Protein AF-A0A482XF80-F1 (afdb_monomer)

Foldseek 3Di:
DDDDDFWDWDWDADPVRDIDID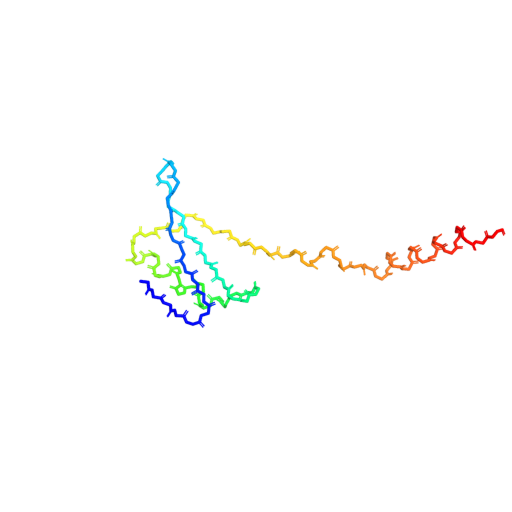IGGPDPDDDPVVVVVVQVVCVVVVNDDPDDDDPPPCPVVPPPCPVVNVVVCVVVVVVVPDD

Structure (mmCIF, N/CA/C/O backbone):
data_AF-A0A482XF80-F1
#
_entry.id   AF-A0A482XF80-F1
#
loop_
_atom_site.group_PDB
_atom_site.id
_atom_site.type_symbol
_atom_site.label_atom_id
_atom_site.label_alt_id
_atom_site.label_comp_id
_atom_site.label_asym_id
_atom_site.label_entity_id
_atom_site.label_seq_id
_atom_site.pdbx_PDB_ins_code
_atom_site.Cartn_x
_atom_site.Cartn_y
_atom_site.Cartn_z
_atom_site.occupancy
_atom_site.B_iso_or_equiv
_atom_site.auth_seq_id
_atom_site.auth_comp_id
_atom_site.auth_asym_id
_atom_site.auth_atom_id
_atom_site.pdbx_PDB_model_num
ATOM 1 N N . MET A 1 1 ? -4.610 -16.308 4.846 1.00 41.50 1 MET A N 1
ATOM 2 C CA . MET A 1 1 ? -3.501 -15.488 4.304 1.00 41.50 1 MET A CA 1
ATOM 3 C C . MET A 1 1 ? -3.456 -15.696 2.796 1.00 41.50 1 MET A C 1
ATOM 5 O O . MET A 1 1 ? -3.600 -16.835 2.377 1.00 41.50 1 MET A O 1
ATOM 9 N N . LYS A 1 2 ? -3.333 -14.643 1.978 1.00 44.28 2 LYS A N 1
ATOM 10 C CA . LYS A 1 2 ? -3.199 -14.781 0.518 1.00 44.28 2 LYS A CA 1
ATOM 11 C C . LYS A 1 2 ? -1.809 -14.286 0.132 1.00 44.28 2 LYS A C 1
ATOM 13 O O . LYS A 1 2 ? -1.570 -13.085 0.163 1.00 44.28 2 LYS A O 1
ATOM 18 N N . ALA A 1 3 ? -0.902 -15.212 -0.157 1.00 49.75 3 ALA A N 1
ATOM 19 C CA . ALA A 1 3 ? 0.405 -14.895 -0.712 1.00 49.75 3 ALA A CA 1
ATOM 20 C C . ALA A 1 3 ? 0.244 -14.760 -2.228 1.00 49.75 3 ALA A C 1
ATOM 22 O O . ALA A 1 3 ? -0.110 -15.726 -2.901 1.00 49.75 3 ALA A O 1
ATOM 23 N N . VAL A 1 4 ? 0.440 -13.557 -2.759 1.00 54.62 4 VAL A N 1
ATOM 24 C CA . VAL A 1 4 ? 0.465 -13.322 -4.205 1.00 54.62 4 VAL A CA 1
ATOM 25 C C . VAL A 1 4 ? 1.775 -12.620 -4.541 1.00 54.62 4 VAL A C 1
ATOM 27 O O . VAL A 1 4 ? 2.093 -11.584 -3.966 1.00 54.62 4 VAL A O 1
ATOM 30 N N . GLY A 1 5 ? 2.522 -13.188 -5.484 1.00 67.88 5 GLY A N 1
ATOM 31 C CA . GLY A 1 5 ? 3.476 -12.447 -6.313 1.00 67.88 5 GLY A CA 1
ATOM 32 C C . GLY A 1 5 ? 4.852 -12.170 -5.711 1.00 67.88 5 GLY A C 1
ATOM 33 O O . GLY A 1 5 ? 5.848 -12.678 -6.214 1.00 67.88 5 GLY A O 1
ATOM 34 N N . SER A 1 6 ? 4.960 -11.355 -4.669 1.00 78.69 6 SER A N 1
ATOM 35 C CA . SER A 1 6 ? 6.258 -10.746 -4.302 1.00 78.69 6 SER A CA 1
ATOM 36 C C . SER A 1 6 ? 6.266 -10.039 -2.946 1.00 78.69 6 SER A C 1
ATOM 38 O O . SER A 1 6 ? 7.334 -9.651 -2.463 1.00 78.69 6 SER A O 1
ATOM 40 N N . HIS A 1 7 ? 5.090 -9.877 -2.336 1.00 89.19 7 HIS A N 1
ATOM 41 C CA . HIS A 1 7 ? 4.875 -8.995 -1.201 1.00 89.19 7 HIS A CA 1
ATOM 42 C C . HIS A 1 7 ? 3.831 -9.550 -0.224 1.00 89.19 7 HIS A C 1
ATOM 44 O O . HIS A 1 7 ? 3.001 -10.397 -0.561 1.00 89.19 7 HIS A O 1
ATOM 50 N N . VAL A 1 8 ? 3.881 -9.056 1.011 1.00 91.31 8 VAL A N 1
ATOM 51 C CA . VAL A 1 8 ? 2.970 -9.390 2.107 1.00 91.31 8 VAL A CA 1
ATOM 52 C C . VAL A 1 8 ? 2.313 -8.109 2.602 1.00 91.31 8 VAL A C 1
ATOM 54 O O . VAL A 1 8 ? 2.975 -7.086 2.756 1.00 91.31 8 VAL A O 1
ATOM 57 N N . VAL A 1 9 ? 1.007 -8.167 2.865 1.00 91.81 9 VAL A N 1
ATOM 58 C CA . VAL A 1 9 ? 0.254 -7.065 3.476 1.00 91.81 9 VAL A CA 1
ATOM 59 C C . VAL A 1 9 ? -0.126 -7.471 4.894 1.00 91.81 9 VAL A C 1
ATOM 61 O O . VAL A 1 9 ? -0.840 -8.458 5.079 1.00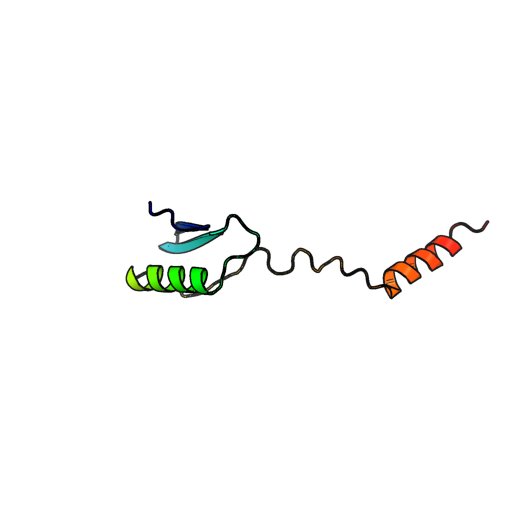 91.81 9 VAL A O 1
ATOM 64 N N . ILE A 1 10 ? 0.356 -6.719 5.880 1.00 91.81 10 ILE A N 1
ATOM 65 C CA . ILE A 1 10 ? 0.057 -6.915 7.302 1.00 91.81 10 ILE A CA 1
ATOM 66 C C . ILE A 1 10 ? -0.859 -5.784 7.748 1.00 91.81 10 ILE A C 1
ATOM 68 O O . ILE A 1 10 ? -0.544 -4.620 7.517 1.00 91.81 10 ILE A O 1
ATOM 72 N N . THR A 1 11 ? -1.962 -6.122 8.406 1.00 91.88 11 THR A N 1
ATOM 73 C CA . THR A 1 11 ? -2.889 -5.149 8.992 1.00 91.88 11 THR A CA 1
ATOM 74 C C . THR A 1 11 ? -2.895 -5.326 10.506 1.00 91.88 11 THR A C 1
ATOM 76 O O . THR A 1 11 ? -3.020 -6.452 10.984 1.00 91.88 11 THR A O 1
ATOM 79 N N . PHE A 1 12 ? -2.743 -4.233 11.251 1.00 91.75 12 PHE A N 1
ATOM 80 C CA . PHE A 1 12 ? -2.733 -4.225 12.715 1.00 91.75 12 PHE A CA 1
ATOM 81 C C . PHE A 1 12 ? -3.397 -2.959 13.264 1.00 91.75 12 PHE A C 1
ATOM 83 O O . PHE A 1 12 ? -3.549 -1.971 12.546 1.00 91.75 12 PHE A O 1
ATOM 90 N N . CYS A 1 13 ? -3.784 -2.993 14.538 1.00 92.12 13 CYS A N 1
ATOM 91 C CA . CYS A 1 13 ? -4.406 -1.865 15.231 1.00 92.12 13 CYS A CA 1
ATOM 92 C C . CYS A 1 13 ? -3.430 -1.253 16.242 1.00 92.12 13 CYS A C 1
ATOM 94 O O . CYS A 1 13 ? -2.674 -1.986 16.883 1.00 92.12 13 CYS A O 1
ATOM 96 N N . SER A 1 14 ? -3.467 0.068 16.423 1.00 89.94 14 SER A N 1
A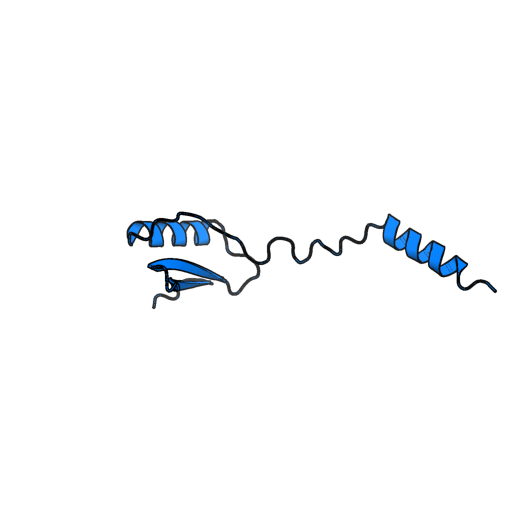TOM 97 C CA . SER A 1 14 ? -2.865 0.716 17.594 1.00 89.94 14 SER A CA 1
ATOM 98 C C . SER A 1 14 ? -3.844 0.729 18.778 1.00 89.94 14 SER A C 1
ATOM 100 O O . SER A 1 14 ? -5.053 0.574 18.581 1.00 89.94 14 SER A O 1
ATOM 102 N N . PRO A 1 15 ? -3.358 0.962 20.012 1.00 90.12 15 PRO A N 1
ATOM 103 C CA . PRO A 1 15 ? -4.218 1.128 21.187 1.00 90.12 15 PRO A CA 1
ATOM 104 C C . PRO A 1 15 ? -5.269 2.239 21.030 1.00 90.12 15 PRO A C 1
ATOM 106 O O . PRO A 1 15 ? -6.341 2.155 21.619 1.00 90.12 15 PRO A O 1
ATOM 109 N N . ASN A 1 16 ? -5.001 3.241 20.185 1.00 87.12 16 ASN A N 1
ATOM 110 C CA . ASN A 1 16 ? -5.912 4.354 19.898 1.00 87.12 16 ASN A CA 1
ATOM 111 C C . ASN A 1 16 ? -6.976 4.006 18.837 1.00 87.12 16 ASN A C 1
ATOM 113 O O . ASN A 1 16 ? -7.604 4.899 18.280 1.00 87.12 16 ASN A O 1
ATOM 117 N N . SER A 1 17 ? -7.185 2.716 18.548 1.00 82.94 17 SER A N 1
ATOM 118 C CA . SER A 1 17 ? -8.139 2.208 17.546 1.00 82.94 17 SER A CA 1
ATOM 119 C C . SER A 1 17 ? -7.832 2.600 16.094 1.00 82.94 17 SER A C 1
ATOM 121 O O . SER A 1 17 ? -8.685 2.465 15.218 1.00 82.94 17 SER A O 1
ATOM 123 N N . GLU A 1 18 ? -6.609 3.045 15.803 1.00 87.56 18 GLU A N 1
ATOM 124 C CA . GLU A 1 18 ? -6.190 3.342 14.433 1.00 87.56 18 GLU A CA 1
ATOM 125 C C . GLU A 1 18 ? -5.727 2.063 13.728 1.00 87.56 18 GLU A C 1
ATOM 127 O O . GLU A 1 18 ? -4.954 1.271 14.274 1.00 87.56 18 GLU A O 1
ATOM 132 N N . LEU A 1 19 ? -6.194 1.867 12.495 1.00 91.94 19 LEU A N 1
ATOM 133 C CA . LEU A 1 19 ? -5.842 0.727 11.654 1.00 91.94 19 LEU A CA 1
ATOM 134 C C . LEU A 1 19 ? -4.670 1.082 10.744 1.00 91.94 19 LEU A C 1
ATOM 136 O O . LEU A 1 19 ? -4.746 2.000 9.928 1.00 91.94 19 LEU A O 1
ATOM 140 N N . PHE A 1 20 ? -3.609 0.290 10.827 1.00 92.00 20 PHE A N 1
ATOM 141 C CA . PHE A 1 20 ? -2.432 0.418 9.983 1.00 92.00 20 PHE A CA 1
ATOM 142 C C . PHE A 1 20 ? -2.330 -0.772 9.045 1.00 92.00 20 PHE A C 1
ATOM 144 O O . PHE A 1 20 ? -2.642 -1.906 9.405 1.00 92.00 20 PHE A O 1
ATOM 151 N N . SER A 1 21 ? -1.881 -0.515 7.819 1.00 93.00 21 SER A N 1
ATOM 152 C CA . SER A 1 21 ? -1.536 -1.561 6.862 1.00 93.00 21 SER A CA 1
ATOM 153 C C . SER A 1 21 ? -0.140 -1.312 6.310 1.00 93.00 21 SER A C 1
ATOM 155 O O . SER A 1 21 ? 0.150 -0.227 5.810 1.00 93.00 21 SER A O 1
ATOM 157 N N . VAL A 1 22 ? 0.720 -2.324 6.402 1.00 92.75 22 VAL A N 1
ATOM 158 C CA . VAL A 1 22 ? 2.109 -2.284 5.938 1.00 92.75 22 VAL A CA 1
ATOM 159 C C . VAL A 1 22 ? 2.283 -3.270 4.793 1.00 92.75 22 VAL A C 1
ATOM 161 O O . VAL A 1 22 ? 1.863 -4.424 4.887 1.00 92.75 22 VAL A O 1
ATOM 164 N N . ILE A 1 23 ? 2.909 -2.801 3.713 1.00 92.06 23 ILE A N 1
ATOM 165 C CA . ILE A 1 23 ? 3.267 -3.611 2.549 1.00 92.06 23 ILE A CA 1
ATOM 166 C C . ILE A 1 23 ? 4.760 -3.923 2.638 1.00 92.06 23 ILE A C 1
ATOM 168 O O . ILE A 1 23 ? 5.585 -3.011 2.624 1.00 92.06 23 ILE A O 1
ATOM 172 N N . LEU A 1 24 ? 5.104 -5.204 2.725 1.00 91.00 24 LEU A N 1
ATOM 173 C CA . LEU A 1 24 ? 6.480 -5.691 2.751 1.00 91.00 24 LEU A CA 1
ATOM 174 C C . LEU A 1 24 ? 6.787 -6.384 1.427 1.00 91.00 24 LEU A C 1
ATOM 176 O O . LEU A 1 24 ? 6.096 -7.330 1.064 1.00 91.00 24 LEU A O 1
ATOM 180 N N . SER A 1 25 ? 7.814 -5.926 0.716 1.00 89.62 25 SER A N 1
ATOM 181 C CA . SER A 1 25 ? 8.295 -6.529 -0.533 1.00 89.62 25 SER A CA 1
ATOM 182 C C . SER A 1 25 ? 9.562 -7.343 -0.279 1.00 89.62 25 SER A C 1
ATOM 184 O O . SER A 1 25 ? 10.352 -7.001 0.599 1.00 89.62 25 SER A O 1
ATOM 186 N N . ARG A 1 26 ? 9.794 -8.396 -1.074 1.00 86.75 26 ARG A N 1
ATOM 187 C CA . ARG A 1 26 ? 11.099 -9.087 -1.112 1.00 86.75 26 ARG A CA 1
ATOM 188 C C . ARG A 1 26 ? 12.215 -8.221 -1.702 1.00 86.75 26 ARG A C 1
ATOM 190 O O . ARG A 1 26 ? 13.384 -8.469 -1.427 1.00 86.75 26 ARG A O 1
ATOM 197 N N . HIS A 1 27 ? 11.863 -7.231 -2.518 1.00 86.12 27 HIS A N 1
ATOM 198 C CA . HIS A 1 27 ? 12.806 -6.330 -3.173 1.00 86.12 27 HIS A CA 1
ATOM 199 C C . HIS A 1 27 ? 12.722 -4.921 -2.585 1.00 86.12 27 HIS A C 1
ATOM 201 O O . HIS A 1 27 ? 11.725 -4.537 -1.976 1.00 86.12 27 HIS A O 1
ATOM 207 N N . LYS A 1 28 ? 13.776 -4.125 -2.806 1.00 85.12 28 LYS A N 1
ATOM 208 C CA . LYS A 1 28 ? 13.868 -2.733 -2.330 1.00 85.12 28 LYS A CA 1
ATOM 209 C C . LYS A 1 28 ? 12.708 -1.854 -2.815 1.00 85.12 28 LYS A C 1
ATOM 211 O O . LYS A 1 28 ? 12.356 -0.885 -2.151 1.00 85.12 28 LYS A O 1
ATOM 216 N N . SER A 1 29 ? 12.143 -2.178 -3.971 1.00 85.62 29 SER A N 1
ATOM 217 C CA . SER A 1 29 ? 10.968 -1.527 -4.534 1.00 85.62 29 SER A CA 1
ATOM 218 C C . SER A 1 29 ? 9.838 -2.534 -4.725 1.00 85.62 29 SER A C 1
ATOM 220 O O . SER A 1 29 ? 10.048 -3.748 -4.799 1.00 85.62 29 SER A O 1
ATOM 222 N N . LEU A 1 30 ? 8.623 -2.004 -4.798 1.00 87.31 30 LEU A N 1
ATOM 223 C CA . LEU A 1 30 ? 7.439 -2.727 -5.227 1.00 87.31 30 LEU A CA 1
ATOM 224 C C . LEU A 1 30 ? 6.837 -1.974 -6.410 1.00 87.31 30 LEU A C 1
ATOM 226 O O . LEU A 1 30 ? 6.855 -0.741 -6.415 1.00 87.31 30 LEU A O 1
ATOM 230 N N . ASP A 1 31 ? 6.335 -2.698 -7.407 1.00 89.50 31 ASP A N 1
ATOM 231 C CA . ASP A 1 31 ? 5.748 -2.072 -8.587 1.00 89.50 31 ASP A CA 1
ATOM 232 C C . ASP A 1 31 ? 4.525 -1.225 -8.193 1.00 89.50 31 ASP A C 1
ATOM 234 O O . ASP A 1 31 ? 3.712 -1.606 -7.342 1.00 89.50 31 ASP A O 1
ATOM 238 N N . ILE A 1 32 ? 4.369 -0.064 -8.828 1.00 90.31 32 ILE A N 1
ATOM 239 C CA . ILE A 1 32 ? 3.236 0.833 -8.594 1.00 90.31 32 ILE A CA 1
ATOM 240 C C . ILE A 1 32 ? 1.884 0.161 -8.880 1.00 90.31 32 ILE A C 1
ATOM 242 O O . ILE A 1 32 ? 0.885 0.487 -8.233 1.00 90.31 32 ILE A O 1
ATOM 246 N N . ILE A 1 33 ? 1.838 -0.790 -9.816 1.00 91.50 33 ILE A N 1
ATOM 247 C CA . ILE A 1 33 ? 0.651 -1.584 -10.133 1.00 91.50 33 ILE A CA 1
ATOM 248 C C . ILE A 1 33 ? 0.292 -2.502 -8.963 1.00 91.50 33 ILE A C 1
ATOM 250 O O . ILE A 1 33 ? -0.878 -2.559 -8.574 1.00 91.50 33 ILE A O 1
ATOM 254 N N . GLU A 1 34 ? 1.279 -3.155 -8.346 1.00 90.69 34 GLU A N 1
ATOM 255 C CA . GLU A 1 34 ? 1.070 -3.992 -7.160 1.00 90.69 34 GLU A CA 1
ATOM 256 C C . GLU A 1 34 ? 0.602 -3.144 -5.970 1.00 90.69 34 GLU A C 1
ATOM 258 O O . GLU A 1 34 ? -0.403 -3.470 -5.333 1.00 90.69 34 GLU A O 1
ATOM 263 N N . VAL A 1 35 ? 1.234 -1.986 -5.739 1.00 91.56 35 VAL A N 1
ATOM 264 C CA . VAL A 1 35 ? 0.810 -1.028 -4.702 1.00 91.56 35 VAL A CA 1
ATOM 265 C C . VAL A 1 35 ? -0.636 -0.577 -4.928 1.00 91.56 35 VAL A C 1
ATOM 267 O O . VAL A 1 35 ? -1.436 -0.571 -3.990 1.00 91.56 35 VAL A O 1
ATOM 270 N N . ARG A 1 36 ? -1.016 -0.232 -6.165 1.00 92.62 36 ARG A N 1
ATOM 271 C CA . ARG A 1 36 ? -2.398 0.144 -6.510 1.00 92.62 36 ARG A CA 1
ATOM 272 C C . ARG A 1 36 ? -3.373 -1.010 -6.269 1.00 92.62 36 ARG A C 1
ATOM 274 O O . ARG A 1 36 ? -4.467 -0.783 -5.755 1.00 92.62 36 ARG A O 1
ATOM 281 N N . GLY A 1 37 ? -2.972 -2.240 -6.586 1.00 92.19 37 GLY A 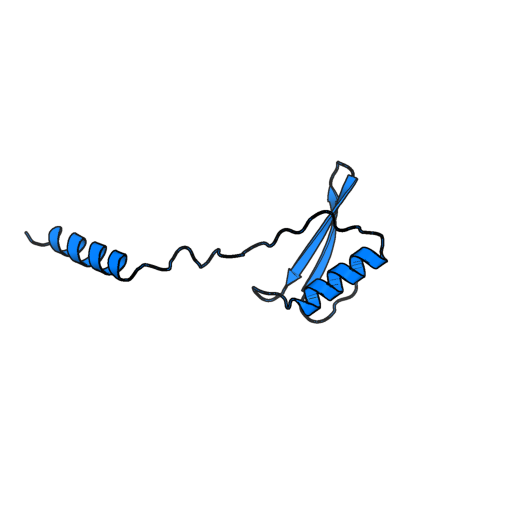N 1
ATOM 282 C CA . GLY A 1 37 ? -3.744 -3.448 -6.305 1.00 92.19 37 GLY A CA 1
ATOM 283 C C . GLY A 1 37 ? -4.039 -3.618 -4.815 1.00 92.19 37 GLY A C 1
ATOM 284 O O . GLY A 1 37 ? -5.191 -3.857 -4.437 1.00 92.19 37 GLY A O 1
ATOM 285 N N . VAL A 1 38 ? -3.031 -3.411 -3.963 1.00 91.88 38 VAL A N 1
ATOM 286 C CA . VAL A 1 38 ? -3.199 -3.438 -2.504 1.00 91.88 38 VAL A CA 1
ATOM 287 C C . VAL A 1 38 ? -4.124 -2.318 -2.036 1.00 91.88 38 VAL A C 1
ATOM 289 O O . VAL A 1 38 ? -5.046 -2.592 -1.270 1.00 91.88 38 VAL A 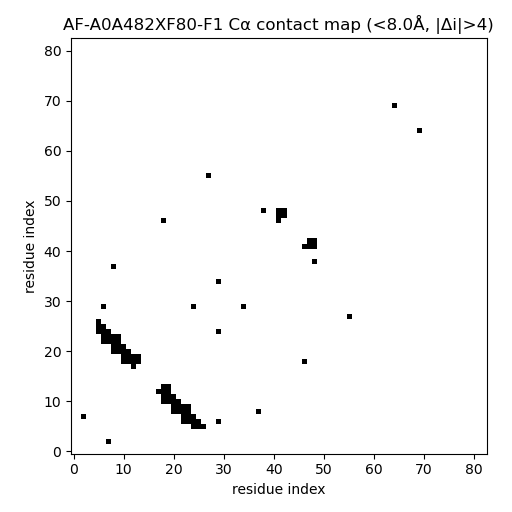O 1
ATOM 292 N N . LYS A 1 39 ? -3.956 -1.083 -2.530 1.00 93.12 39 LYS A N 1
ATOM 293 C CA . LYS A 1 39 ? -4.844 0.038 -2.171 1.00 93.12 39 LYS A CA 1
ATOM 294 C C . LYS A 1 39 ? -6.309 -0.289 -2.475 1.00 93.12 39 LYS A C 1
ATOM 296 O O . LYS A 1 39 ? -7.150 -0.200 -1.587 1.00 93.12 39 LYS A O 1
ATOM 301 N N . ASN A 1 40 ? -6.593 -0.792 -3.676 1.00 92.94 40 ASN A N 1
ATOM 302 C CA . ASN A 1 40 ? -7.941 -1.212 -4.069 1.00 92.94 40 ASN A CA 1
ATOM 303 C C . ASN A 1 40 ? -8.472 -2.367 -3.207 1.00 92.94 40 ASN A C 1
ATOM 305 O O . ASN A 1 40 ? -9.667 -2.441 -2.919 1.00 92.94 40 ASN A O 1
ATOM 309 N N . MET A 1 41 ? -7.606 -3.302 -2.804 1.00 91.19 41 MET A N 1
ATOM 310 C CA . MET A 1 41 ? -7.982 -4.375 -1.884 1.00 91.19 41 MET A CA 1
ATOM 311 C C . MET A 1 41 ? -8.405 -3.820 -0.519 1.00 91.19 41 MET A C 1
ATOM 313 O O . MET A 1 41 ? -9.427 -4.258 0.003 1.00 91.19 41 MET A O 1
ATOM 317 N N . LEU A 1 42 ? -7.645 -2.877 0.042 1.00 92.19 42 LEU A N 1
ATOM 318 C CA . LEU A 1 42 ? -7.942 -2.257 1.334 1.00 92.19 42 LEU A CA 1
ATOM 319 C C . LEU A 1 42 ? -9.248 -1.458 1.278 1.00 92.19 42 LEU A C 1
ATOM 321 O O . LEU A 1 42 ? -10.130 -1.686 2.104 1.00 92.19 42 LEU A O 1
ATOM 325 N N . THR A 1 43 ? -9.438 -0.632 0.244 1.00 92.62 43 THR A N 1
ATOM 326 C CA . THR A 1 43 ? -10.676 0.138 0.048 1.00 92.62 43 THR A CA 1
ATOM 327 C C . THR A 1 43 ? -11.906 -0.766 -0.013 1.00 92.62 43 THR A C 1
ATOM 329 O O . THR A 1 43 ? -12.893 -0.510 0.670 1.00 92.62 43 THR A O 1
ATOM 332 N N . ARG A 1 44 ? -11.840 -1.881 -0.756 1.00 93.69 44 ARG A N 1
ATOM 333 C CA . ARG A 1 44 ? -12.947 -2.854 -0.839 1.00 93.69 44 ARG A CA 1
ATOM 334 C C . ARG A 1 44 ? -13.258 -3.562 0.481 1.00 93.69 44 ARG A C 1
ATOM 336 O O . ARG A 1 44 ? -14.326 -4.146 0.606 1.00 93.69 44 ARG A O 1
ATOM 343 N N . ARG A 1 45 ? -12.344 -3.533 1.452 1.00 91.31 45 ARG A N 1
ATOM 344 C CA . ARG A 1 45 ? -12.527 -4.104 2.796 1.00 91.31 45 ARG A CA 1
ATOM 345 C C . ARG A 1 45 ? -12.976 -3.068 3.829 1.00 91.31 45 ARG A C 1
ATOM 347 O O . ARG A 1 45 ? -12.976 -3.376 5.013 1.00 91.31 45 ARG A O 1
ATOM 354 N N . GLY A 1 46 ? -13.310 -1.848 3.404 1.00 90.69 46 GLY A N 1
ATOM 355 C CA . GLY A 1 46 ? -13.670 -0.758 4.314 1.00 90.69 46 GLY A CA 1
ATOM 356 C C . GLY A 1 46 ? -12.475 -0.152 5.055 1.00 90.69 46 GLY A C 1
ATOM 357 O O . GLY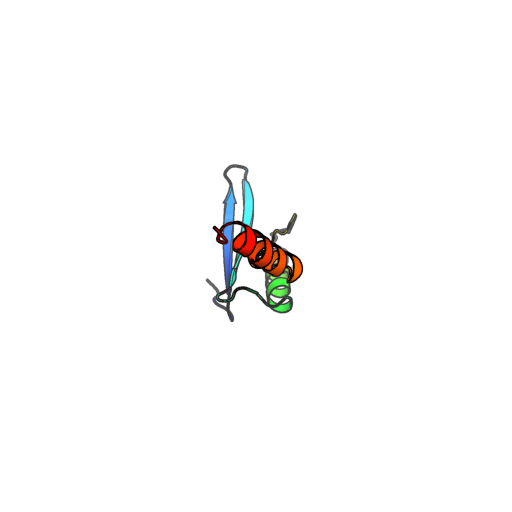 A 1 46 ? -12.660 0.644 5.968 1.00 90.69 46 GLY A O 1
ATOM 358 N N . LEU A 1 47 ? -11.244 -0.494 4.662 1.00 89.56 47 LEU A N 1
ATOM 359 C CA . LEU A 1 47 ? -10.027 0.091 5.221 1.00 89.56 47 LEU A CA 1
ATOM 360 C C . LEU A 1 47 ? -9.681 1.346 4.415 1.00 89.56 47 LEU A C 1
ATOM 362 O O . LEU A 1 47 ? -8.928 1.293 3.438 1.00 89.56 47 LEU A O 1
ATOM 366 N N . ALA A 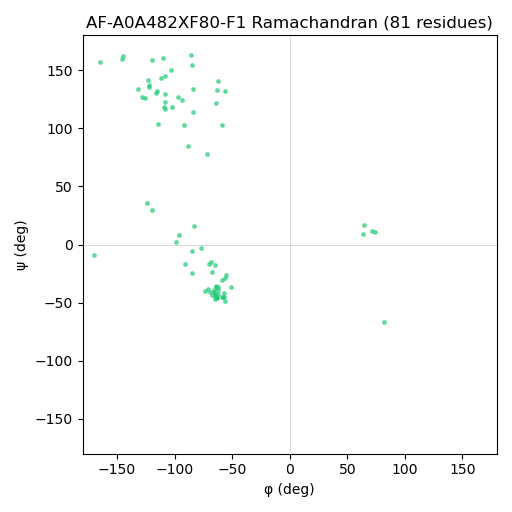1 48 ? -10.296 2.468 4.792 1.00 87.19 48 ALA A N 1
ATOM 367 C CA . ALA A 1 48 ? -10.049 3.760 4.167 1.00 87.19 48 ALA A CA 1
ATOM 368 C C . ALA A 1 48 ? -8.593 4.200 4.385 1.00 87.19 48 ALA A C 1
ATOM 370 O O . ALA A 1 48 ? -8.059 4.147 5.491 1.00 87.19 48 ALA A O 1
ATOM 371 N N . ILE A 1 49 ? -7.944 4.642 3.311 1.00 90.81 49 ILE A N 1
ATOM 372 C CA . ILE A 1 49 ? -6.542 5.055 3.348 1.00 90.81 49 ILE A CA 1
ATOM 373 C C . ILE A 1 49 ? -6.498 6.557 3.617 1.00 90.81 49 ILE A C 1
ATOM 375 O O . ILE A 1 49 ? -6.739 7.350 2.712 1.00 90.81 49 ILE A O 1
ATOM 379 N N . VAL A 1 50 ? -6.183 6.935 4.855 1.00 89.44 50 VAL A N 1
ATOM 380 C CA . VAL A 1 50 ? -6.078 8.346 5.277 1.00 89.44 50 VAL A CA 1
ATOM 381 C C . VAL A 1 50 ? -4.690 8.926 4.973 1.00 89.44 50 VAL A C 1
ATOM 383 O O . VAL A 1 50 ? -4.534 10.124 4.761 1.00 89.44 50 VAL A O 1
ATOM 386 N N . GLY A 1 51 ? -3.668 8.072 4.884 1.00 88.56 51 GLY A N 1
ATOM 387 C CA . GLY A 1 51 ? -2.314 8.482 4.537 1.00 88.56 51 GLY A CA 1
ATOM 388 C C . GLY A 1 51 ? -1.434 7.306 4.135 1.00 88.56 51 GLY A C 1
ATOM 389 O O . GLY A 1 51 ? -1.691 6.157 4.493 1.00 88.56 51 GLY A O 1
ATOM 390 N N . THR A 1 52 ? -0.377 7.596 3.380 1.00 90.31 52 THR A N 1
ATOM 391 C CA . THR A 1 52 ? 0.630 6.608 2.976 1.00 90.31 52 THR A CA 1
ATOM 392 C C . THR A 1 52 ? 2.023 7.147 3.242 1.00 90.31 52 THR A C 1
ATOM 394 O O . THR A 1 52 ? 2.319 8.284 2.878 1.00 90.31 52 THR A O 1
ATOM 397 N N . ARG A 1 53 ? 2.890 6.324 3.834 1.00 89.44 53 ARG A N 1
ATOM 398 C CA . ARG A 1 53 ? 4.315 6.620 4.012 1.00 89.44 53 ARG A CA 1
ATOM 399 C C . ARG A 1 53 ? 5.143 5.534 3.342 1.00 89.44 53 ARG A C 1
ATOM 401 O O . ARG A 1 53 ? 4.842 4.353 3.488 1.00 89.44 53 ARG A O 1
ATOM 408 N N . GLU A 1 54 ? 6.175 5.946 2.619 1.00 88.00 54 GLU A N 1
ATOM 409 C CA . GLU A 1 54 ? 7.144 5.038 2.007 1.00 88.00 54 GLU A CA 1
ATOM 410 C C . GLU A 1 54 ? 8.370 4.928 2.913 1.00 88.00 54 GLU A C 1
AT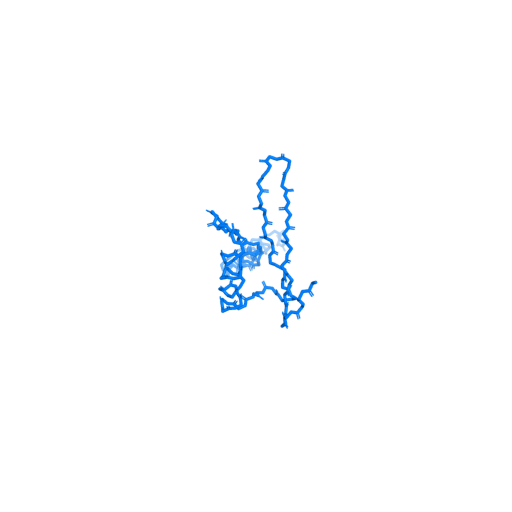OM 412 O O . GLU A 1 54 ? 8.963 5.938 3.293 1.00 88.00 54 GLU A O 1
ATOM 417 N N . ALA A 1 55 ? 8.754 3.700 3.254 1.00 84.12 55 ALA A N 1
ATOM 418 C CA . ALA A 1 55 ? 10.012 3.428 3.936 1.00 84.12 55 ALA A CA 1
ATOM 419 C C . ALA A 1 55 ? 11.156 3.298 2.914 1.00 84.12 55 ALA A C 1
ATOM 421 O O . ALA A 1 55 ? 10.932 2.947 1.757 1.00 84.12 55 ALA A O 1
ATOM 422 N N . CYS A 1 56 ? 12.394 3.571 3.336 1.00 72.19 56 CYS A N 1
ATOM 423 C CA . CYS A 1 56 ? 13.616 3.379 2.537 1.00 72.19 56 CYS A CA 1
ATOM 424 C C . CYS A 1 56 ? 13.760 4.226 1.252 1.00 72.19 56 CYS A C 1
ATOM 426 O O . CYS A 1 56 ? 14.724 4.038 0.500 1.00 72.19 56 CYS A O 1
ATOM 428 N N . ARG A 1 57 ? 12.886 5.213 1.017 1.00 68.38 57 ARG A N 1
ATOM 429 C CA . ARG A 1 57 ? 13.065 6.195 -0.060 1.00 68.38 57 ARG A CA 1
ATOM 430 C C . ARG A 1 57 ? 14.319 7.035 0.221 1.00 68.38 57 ARG A C 1
ATOM 432 O O . ARG A 1 57 ? 14.414 7.667 1.264 1.00 68.38 57 ARG A O 1
ATOM 439 N N . ASN A 1 58 ? 15.281 7.023 -0.703 1.00 60.22 58 ASN A N 1
ATOM 440 C CA . ASN A 1 58 ? 16.517 7.830 -0.684 1.00 60.22 58 ASN A CA 1
ATOM 441 C C . ASN A 1 58 ? 17.618 7.478 0.343 1.00 60.22 58 ASN A C 1
ATOM 443 O O . ASN A 1 58 ? 18.595 8.215 0.434 1.00 60.22 58 ASN A O 1
ATOM 447 N N . TYR A 1 59 ? 17.578 6.338 1.042 1.00 57.25 59 TYR A N 1
ATOM 448 C CA . TYR A 1 59 ? 18.626 6.015 2.038 1.00 57.25 59 TYR A CA 1
ATOM 449 C C . TYR A 1 59 ? 20.020 5.719 1.448 1.00 57.25 59 TYR A C 1
ATOM 451 O O . TYR A 1 59 ? 21.010 5.761 2.167 1.00 57.25 59 TYR A O 1
ATOM 459 N N . ALA A 1 60 ? 20.122 5.478 0.136 1.00 56.44 60 ALA A N 1
ATOM 460 C CA . ALA A 1 60 ? 21.407 5.343 -0.564 1.00 56.44 60 ALA A CA 1
ATOM 461 C C . ALA A 1 60 ? 21.847 6.627 -1.298 1.00 56.44 60 ALA A C 1
ATOM 463 O O . ALA A 1 60 ? 22.877 6.624 -1.962 1.00 56.44 60 ALA A O 1
ATOM 464 N N . ALA A 1 61 ? 21.080 7.720 -1.210 1.00 54.47 61 ALA A N 1
ATOM 465 C CA . ALA A 1 61 ? 21.411 8.975 -1.892 1.00 54.47 61 ALA A CA 1
ATOM 466 C C . ALA A 1 61 ? 22.375 9.867 -1.085 1.00 54.47 61 ALA A C 1
ATOM 468 O O . ALA A 1 61 ? 22.840 10.876 -1.599 1.00 54.47 61 ALA A O 1
ATOM 469 N N . ALA A 1 62 ? 22.711 9.496 0.156 1.00 54.44 62 ALA A N 1
ATOM 470 C CA . ALA A 1 62 ? 23.625 10.271 0.999 1.00 54.44 62 ALA A CA 1
ATOM 471 C C . ALA A 1 62 ? 25.114 10.111 0.626 1.00 54.44 62 ALA A C 1
ATOM 473 O O . ALA A 1 62 ? 25.957 10.778 1.218 1.00 54.44 62 ALA A O 1
ATOM 474 N N . LEU A 1 63 ? 25.447 9.261 -0.354 1.00 58.56 63 LEU A N 1
ATOM 475 C CA . LEU A 1 63 ? 26.821 9.080 -0.829 1.00 58.56 63 LEU A CA 1
ATOM 476 C C . LEU A 1 63 ? 26.974 9.322 -2.335 1.00 58.56 63 LEU A C 1
ATOM 478 O O . LEU A 1 63 ? 27.794 8.688 -2.994 1.00 58.56 63 LEU A O 1
ATOM 482 N N . THR A 1 64 ? 26.240 10.277 -2.908 1.00 60.00 64 THR A N 1
ATOM 483 C CA . THR A 1 64 ? 26.758 10.943 -4.111 1.00 60.00 64 THR A CA 1
ATOM 484 C C . THR A 1 64 ? 27.907 11.840 -3.667 1.00 60.00 64 THR A C 1
ATOM 486 O O . THR A 1 64 ? 27.732 13.045 -3.480 1.00 60.00 64 THR A O 1
ATOM 489 N N . ALA A 1 65 ? 29.074 11.241 -3.415 1.00 61.31 65 ALA A N 1
ATOM 490 C CA . ALA A 1 65 ? 30.302 11.988 -3.222 1.00 61.31 65 ALA A CA 1
ATOM 491 C C . ALA A 1 65 ? 30.519 12.785 -4.508 1.00 61.31 65 ALA A C 1
ATOM 493 O O . ALA A 1 65 ? 30.845 12.231 -5.558 1.00 61.31 65 ALA A O 1
ATOM 494 N N . ASN A 1 66 ? 30.222 14.082 -4.448 1.00 69.75 66 ASN A N 1
ATOM 495 C CA . ASN A 1 66 ? 30.453 14.975 -5.566 1.00 69.75 66 ASN A CA 1
ATOM 496 C C . ASN A 1 66 ? 31.940 14.851 -5.916 1.00 69.75 66 ASN A C 1
ATOM 498 O O . ASN A 1 66 ? 32.770 14.886 -5.005 1.00 69.75 66 ASN A O 1
ATOM 502 N N . LEU A 1 67 ? 32.289 14.672 -7.192 1.00 71.69 67 LEU A N 1
ATOM 503 C CA . LEU A 1 67 ? 33.691 14.524 -7.599 1.00 71.69 67 LEU A CA 1
ATOM 504 C C . LEU A 1 67 ? 34.531 15.668 -7.022 1.00 71.69 67 LEU A C 1
ATOM 506 O O . LEU A 1 67 ? 35.621 15.430 -6.523 1.00 71.69 67 LEU A O 1
ATOM 510 N N . VAL A 1 68 ? 33.967 16.877 -6.958 1.00 74.00 68 VAL A N 1
ATOM 511 C CA . VAL A 1 68 ? 34.575 18.049 -6.311 1.00 74.00 68 VAL A CA 1
ATOM 512 C C . VAL A 1 68 ? 34.920 17.803 -4.839 1.00 74.00 68 VAL A C 1
ATOM 514 O O . VAL A 1 68 ? 35.995 18.191 -4.400 1.00 74.00 68 VAL A O 1
ATOM 517 N N . MET A 1 69 ? 34.051 17.135 -4.076 1.00 75.50 69 MET A N 1
ATOM 518 C CA . MET A 1 69 ? 34.299 16.789 -2.673 1.00 75.50 69 MET A CA 1
ATOM 519 C C . MET A 1 69 ? 35.397 15.723 -2.551 1.00 75.50 69 MET A C 1
ATOM 521 O O . MET A 1 69 ? 36.275 15.851 -1.702 1.00 75.50 69 MET A O 1
ATOM 525 N N . VAL A 1 70 ? 35.405 14.719 -3.435 1.00 81.06 70 VAL A N 1
ATOM 526 C CA . VAL A 1 70 ? 36.472 13.702 -3.494 1.00 81.06 70 VAL A CA 1
ATOM 527 C C . VAL A 1 70 ? 37.818 14.348 -3.843 1.00 81.06 70 VAL A C 1
ATOM 529 O O . VAL A 1 70 ? 38.819 14.092 -3.177 1.00 81.06 70 VAL A O 1
ATOM 532 N N . PHE A 1 71 ? 37.840 15.241 -4.834 1.00 79.62 71 PHE A N 1
ATOM 533 C CA . PHE A 1 71 ? 39.028 16.001 -5.220 1.00 79.62 71 PHE A CA 1
ATOM 534 C C . PHE A 1 71 ? 39.488 16.948 -4.107 1.00 79.62 71 PHE A C 1
ATOM 536 O O . PHE A 1 71 ? 40.679 16.998 -3.822 1.00 79.62 71 PHE A O 1
ATOM 543 N N . ALA A 1 72 ? 38.578 17.652 -3.430 1.00 82.75 72 ALA A N 1
ATOM 544 C CA . ALA A 1 72 ? 38.923 18.542 -2.324 1.00 82.75 72 ALA A CA 1
ATOM 545 C C . ALA A 1 72 ? 39.562 17.777 -1.156 1.00 82.75 72 ALA A C 1
ATOM 547 O O . ALA A 1 72 ? 40.579 18.216 -0.628 1.00 82.75 72 ALA A O 1
ATOM 548 N N . VAL A 1 73 ? 39.027 16.606 -0.797 1.00 83.81 73 VAL A N 1
ATOM 549 C CA . VAL A 1 73 ? 39.606 15.744 0.246 1.00 83.81 73 VAL A CA 1
ATOM 550 C C . VAL A 1 73 ? 40.974 15.204 -0.174 1.00 83.81 73 VAL A C 1
ATOM 552 O O . VAL A 1 73 ? 41.895 15.207 0.635 1.00 83.81 73 VAL A O 1
ATOM 555 N N . MET A 1 74 ? 41.152 14.807 -1.437 1.00 81.00 74 MET A N 1
ATOM 556 C CA . MET A 1 74 ? 42.449 14.352 -1.960 1.00 81.00 74 MET A CA 1
ATOM 557 C C . MET A 1 74 ? 43.501 15.473 -1.985 1.00 81.00 74 MET A C 1
ATOM 559 O O . MET A 1 74 ? 44.664 15.236 -1.662 1.00 81.00 74 MET A O 1
ATOM 563 N N . LEU A 1 75 ? 43.106 16.700 -2.341 1.00 80.56 75 LEU A N 1
ATOM 564 C CA . LEU A 1 75 ? 43.996 17.866 -2.383 1.00 80.56 75 LEU A CA 1
ATOM 565 C C . LEU A 1 75 ? 44.350 18.376 -0.979 1.00 80.56 75 LEU A C 1
ATOM 567 O O . LEU A 1 75 ? 45.504 18.717 -0.727 1.00 80.56 75 LEU A O 1
ATOM 571 N N . LEU A 1 76 ? 43.388 18.391 -0.054 1.00 75.88 76 LEU A N 1
ATOM 572 C CA . LEU A 1 76 ? 43.624 18.749 1.348 1.00 75.88 76 LEU A CA 1
ATOM 573 C C . LEU A 1 76 ? 44.414 17.660 2.084 1.00 75.88 76 LEU A C 1
ATOM 575 O O . LEU A 1 76 ? 45.315 17.983 2.849 1.00 75.88 76 LEU A O 1
ATOM 579 N N . GLY A 1 77 ? 44.142 16.384 1.802 1.00 66.56 77 GLY A N 1
ATOM 580 C CA . GLY A 1 77 ? 44.892 15.247 2.337 1.00 66.56 77 GLY A CA 1
ATOM 581 C C . GLY A 1 77 ? 46.345 15.223 1.863 1.00 66.56 77 GLY A C 1
ATOM 582 O O . GLY A 1 77 ? 47.231 14.914 2.654 1.00 66.56 77 GLY A O 1
ATOM 583 N N . LYS A 1 78 ? 46.616 15.643 0.617 1.00 58.72 78 LYS A N 1
ATOM 584 C CA . LYS A 1 78 ? 47.992 15.857 0.143 1.00 58.72 78 LYS A CA 1
ATOM 585 C C . LYS A 1 78 ? 48.716 16.976 0.894 1.00 58.72 78 LYS A C 1
ATOM 587 O O . LYS A 1 78 ? 49.886 16.815 1.193 1.00 58.72 78 LYS A O 1
ATOM 592 N N . ARG A 1 79 ? 48.032 18.064 1.270 1.00 56.75 79 ARG A N 1
ATOM 593 C CA . ARG A 1 79 ? 48.652 19.160 2.042 1.00 56.75 79 ARG A CA 1
ATOM 594 C C . ARG A 1 79 ? 48.993 18.815 3.495 1.00 56.75 79 ARG A C 1
ATOM 596 O O . ARG A 1 79 ? 49.742 19.561 4.110 1.00 56.75 79 ARG A O 1
ATOM 603 N N . VAL A 1 80 ? 48.438 17.739 4.052 1.00 58.44 80 VAL A N 1
ATOM 604 C CA . VAL A 1 80 ? 48.726 17.287 5.429 1.00 58.44 80 VAL A CA 1
ATOM 605 C C . VAL A 1 80 ? 49.894 16.287 5.478 1.00 58.44 80 VAL A C 1
ATOM 607 O O . VAL A 1 80 ? 50.461 16.073 6.544 1.00 58.44 80 VAL A O 1
ATOM 610 N N . PHE A 1 81 ? 50.276 15.694 4.339 1.00 54.47 81 PHE A N 1
ATOM 611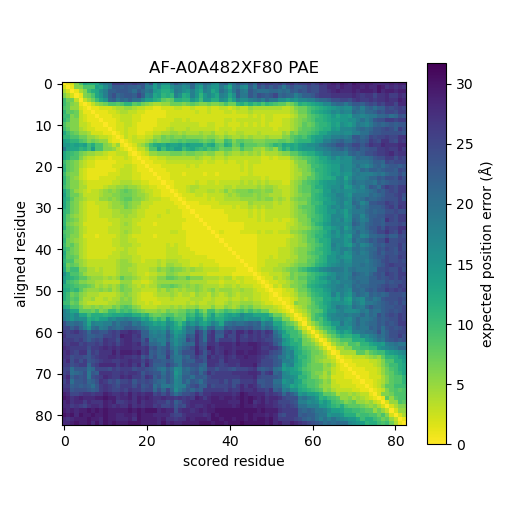 C CA . PHE A 1 81 ? 51.331 14.674 4.230 1.00 54.47 81 PHE A CA 1
ATOM 612 C C . PHE A 1 81 ? 52.490 15.117 3.315 1.00 54.47 81 PHE A C 1
ATOM 614 O O . PHE A 1 81 ? 53.123 14.286 2.671 1.00 54.47 81 PHE A O 1
ATOM 621 N N . ASP A 1 82 ? 52.757 16.421 3.237 1.00 45.78 82 ASP A N 1
ATOM 622 C CA . ASP A 1 82 ? 54.049 16.946 2.781 1.00 45.78 82 ASP A CA 1
ATOM 623 C C . ASP A 1 82 ? 54.760 17.519 4.027 1.00 45.78 82 ASP A C 1
ATOM 625 O O . ASP A 1 82 ? 54.182 18.406 4.666 1.00 45.78 82 ASP A O 1
ATOM 629 N N . PRO A 1 83 ? 55.920 16.970 4.447 1.00 53.50 83 PRO A N 1
ATOM 630 C CA . PRO A 1 83 ? 56.702 17.477 5.577 1.00 53.50 83 PRO A CA 1
ATOM 631 C C . PRO A 1 83 ? 57.400 18.812 5.278 1.00 53.50 83 PRO A C 1
ATOM 633 O O . PRO A 1 83 ? 57.720 19.079 4.097 1.00 53.50 83 PRO A O 1
#

Solvent-accessible surface area (backbone atoms only — not comparable to full-atom values): 5553 Å² total; per-residue (Å²): 139,84,86,58,102,60,47,48,80,49,75,51,71,48,97,85,73,46,79,46,75,47,79,46,52,82,50,101,65,73,57,70,67,59,55,49,52,50,52,55,52,35,48,76,69,72,46,74,82,89,75,88,85,80,78,80,75,66,77,78,60,85,69,73,72,47,65,67,57,55,49,49,51,54,55,54,52,51,65,74,73,59,134

Organism: Laodelphax striatellus (NCBI:txid195883)

Nearest PDB structures (foldseek):
  8j9j-assembly1_B4  TM=2.065E-01  e=4.896E+00  Euglena gracilis

Radius of gyration: 22.28 Å; Cα contacts (8 Å, |Δi|>4): 44; chains: 1; bounding box: 70×35×31 Å

pLDDT: mean 79.59, std 14.89, range [41.5, 93.69]

Sequence (83 aa):
MKAVGSHVVITFCSPNSELFSVILSRHKSLDIIEVRGVKNMLTRRGLAIVGTREACRNYAAALTANLVMVFAVMLLGKRVFDP

Mean predicted aligned error: 12.5 Å

Secondary structure (DSSP, 8-state):
---BTTEEEEEEE-TTS-EEEEEEESSS---HHHHHHHHHHHHHTT--------SSTTTTGGG---HHHHHHHHHHHHHHS--